Protein AF-A0A916SYB3-F1 (afdb_monomer_lite)

pLDDT: mean 79.95, std 9.81, range [45.16, 96.12]

Secondary structure (DSSP, 8-state):
-PPP---HHHHHHHHHHHHHHHHHHHHHHHH-GGGGTTT-HHHHHHHHHHHHHHHHHHHHHHHHHTTT-STTHHHHHHHHHHHHHHTTHHHHHHHHHHHHHHHHHT-

Radius of gyration: 17.52 Å; chains: 1; bounding box: 41×27×52 Å

Foldseek 3Di:
DDFADQDPVLVVLVVVLVVLVVVLVCLCPVVVVVVCVVPCPLSVLVSQLSVLVSLLSVLVSVCNGCVCPDPPSVPSNVVSVVSNVCSCVVNVVVVVVVVVVVVVVVD

Structure (mmCIF, N/CA/C/O backbone):
data_AF-A0A916SYB3-F1
#
_entry.id   AF-A0A916SYB3-F1
#
loop_
_atom_site.group_PDB
_atom_site.id
_atom_site.type_symbol
_atom_site.label_atom_id
_atom_site.label_alt_id
_atom_site.label_comp_id
_atom_site.label_asym_id
_atom_site.label_entity_id
_atom_site.label_seq_id
_atom_site.pdbx_PDB_ins_code
_atom_site.Cartn_x
_atom_site.Cartn_y
_atom_site.Cartn_z
_atom_site.occupancy
_atom_site.B_iso_or_equiv
_atom_site.auth_seq_id
_atom_site.auth_comp_id
_atom_site.auth_asym_id
_atom_site.auth_atom_id
_atom_site.pdbx_PDB_model_num
ATOM 1 N N . MET A 1 1 ? 16.894 2.616 -21.550 1.00 51.72 1 MET A N 1
ATOM 2 C CA . MET A 1 1 ? 15.790 1.783 -21.036 1.00 51.72 1 MET A CA 1
ATOM 3 C C . MET A 1 1 ? 15.431 0.791 -22.122 1.00 51.72 1 MET A C 1
ATOM 5 O O . MET A 1 1 ? 14.968 1.215 -23.171 1.00 51.72 1 MET A O 1
ATOM 9 N N . THR A 1 2 ? 15.723 -0.486 -21.915 1.00 54.25 2 THR A N 1
ATOM 10 C CA . THR A 1 2 ? 15.199 -1.586 -22.733 1.00 54.25 2 THR A CA 1
ATOM 11 C C . THR A 1 2 ? 13.843 -1.977 -22.157 1.00 54.25 2 THR A C 1
ATOM 13 O O . THR A 1 2 ? 13.736 -2.167 -20.948 1.00 54.25 2 THR A O 1
ATOM 16 N N . LEU A 1 3 ? 12.802 -2.010 -22.988 1.00 61.41 3 LEU A N 1
ATOM 17 C CA . LEU A 1 3 ? 11.485 -2.494 -22.570 1.00 61.41 3 LEU A CA 1
ATOM 18 C C . LEU A 1 3 ? 11.520 -4.024 -22.561 1.00 61.41 3 LEU A C 1
ATOM 20 O O . LEU A 1 3 ? 11.947 -4.624 -23.549 1.00 61.41 3 LEU A O 1
ATOM 24 N N . ALA A 1 4 ? 11.104 -4.634 -21.453 1.00 66.00 4 ALA A N 1
ATOM 25 C CA . ALA A 1 4 ? 10.986 -6.085 -21.357 1.00 66.00 4 ALA A CA 1
ATOM 26 C C . ALA A 1 4 ? 9.836 -6.592 -22.248 1.00 66.00 4 ALA A C 1
ATOM 28 O O . ALA A 1 4 ? 8.836 -5.882 -22.409 1.00 66.00 4 ALA A O 1
ATOM 29 N N . PRO A 1 5 ? 9.924 -7.809 -22.813 1.00 74.25 5 PRO A N 1
ATOM 30 C CA . PRO A 1 5 ? 8.759 -8.461 -23.395 1.00 74.25 5 PRO A C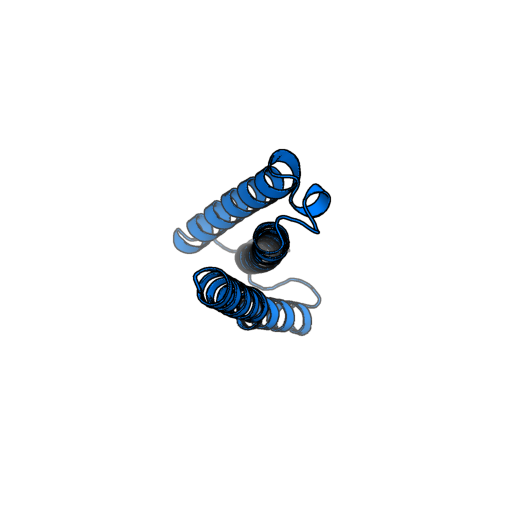A 1
ATOM 31 C C . PRO A 1 5 ? 7.744 -8.768 -22.281 1.00 74.25 5 PRO A C 1
ATOM 33 O O . PRO A 1 5 ? 8.001 -9.606 -21.426 1.00 74.25 5 PRO A O 1
ATOM 36 N N . ILE A 1 6 ? 6.609 -8.066 -22.292 1.00 78.31 6 ILE A N 1
ATOM 37 C CA . ILE A 1 6 ? 5.515 -8.228 -21.322 1.00 78.31 6 ILE A CA 1
ATOM 38 C C . ILE A 1 6 ? 4.751 -9.516 -21.640 1.00 78.31 6 ILE A C 1
ATOM 40 O O . ILE A 1 6 ? 4.253 -9.671 -22.759 1.00 78.31 6 ILE A O 1
ATOM 44 N N . ASP A 1 7 ? 4.620 -10.412 -20.662 1.00 86.50 7 ASP A N 1
ATOM 45 C CA . ASP A 1 7 ? 3.756 -11.589 -20.767 1.00 86.50 7 ASP A CA 1
ATOM 46 C C . ASP A 1 7 ? 2.336 -11.339 -20.206 1.00 86.50 7 ASP A C 1
ATOM 48 O O . ASP A 1 7 ? 1.984 -10.241 -19.765 1.00 86.50 7 ASP A O 1
ATOM 52 N N . LEU A 1 8 ? 1.467 -12.356 -20.256 1.00 83.00 8 LEU A N 1
ATOM 53 C CA . LEU A 1 8 ? 0.091 -12.240 -19.753 1.00 83.00 8 LEU A CA 1
ATOM 54 C C . LEU A 1 8 ? 0.019 -12.002 -18.235 1.00 83.00 8 LEU A C 1
ATOM 56 O O . LEU A 1 8 ? -0.903 -11.328 -17.771 1.00 83.00 8 LEU A O 1
ATOM 60 N N . GLY A 1 9 ? 0.960 -12.552 -17.465 1.00 83.00 9 GLY A N 1
ATOM 61 C CA . GLY A 1 9 ? 1.035 -12.364 -16.018 1.00 83.00 9 GLY A CA 1
ATOM 62 C C . GLY A 1 9 ? 1.434 -10.936 -15.661 1.00 83.00 9 GLY A C 1
ATOM 63 O O . GLY A 1 9 ? 0.790 -10.305 -14.820 1.00 83.00 9 GLY A O 1
ATOM 64 N N . ASP A 1 10 ? 2.420 -10.391 -16.367 1.00 84.25 10 ASP A N 1
ATOM 65 C CA . ASP A 1 10 ? 2.864 -9.006 -16.219 1.00 84.25 10 ASP A CA 1
ATOM 66 C C . ASP A 1 10 ? 1.747 -8.020 -16.582 1.00 84.25 10 ASP A C 1
ATOM 68 O O . ASP A 1 10 ? 1.488 -7.054 -15.855 1.00 84.25 10 ASP A O 1
ATOM 72 N N . ALA A 1 11 ? 1.031 -8.286 -17.680 1.00 83.75 11 ALA A N 1
ATOM 73 C CA . ALA A 1 11 ? -0.112 -7.483 -18.099 1.00 83.75 11 ALA A CA 1
ATOM 74 C C . ALA A 1 11 ? -1.230 -7.489 -17.043 1.00 83.75 11 ALA A C 1
ATOM 76 O O . ALA A 1 11 ? -1.757 -6.429 -16.698 1.00 83.75 11 ALA A O 1
ATOM 77 N N . ALA A 1 12 ? -1.557 -8.657 -16.481 1.00 87.50 12 ALA A N 1
ATOM 78 C CA . ALA A 1 12 ? -2.539 -8.766 -15.406 1.00 87.50 12 ALA A CA 1
ATOM 79 C C . ALA A 1 12 ? -2.108 -7.979 -14.157 1.00 87.50 12 ALA A C 1
ATOM 81 O O . ALA A 1 12 ? -2.918 -7.255 -13.575 1.00 87.50 12 ALA A O 1
ATOM 82 N N . ALA A 1 13 ? -0.829 -8.047 -13.777 1.00 84.31 13 ALA A N 1
ATOM 83 C CA . ALA A 1 13 ? -0.304 -7.281 -12.651 1.00 84.31 13 ALA A CA 1
ATOM 84 C C . ALA A 1 13 ? -0.410 -5.764 -12.880 1.00 84.31 13 ALA A C 1
ATOM 86 O O . ALA A 1 13 ? -0.806 -5.036 -11.972 1.00 84.31 13 ALA A O 1
ATOM 87 N N . ILE A 1 14 ? -0.120 -5.279 -14.093 1.00 88.75 14 ILE A N 1
ATOM 88 C CA . ILE A 1 14 ? -0.278 -3.860 -14.455 1.00 88.75 14 ILE A CA 1
ATOM 89 C C . ILE A 1 14 ? -1.746 -3.422 -14.361 1.00 88.75 14 ILE A C 1
ATOM 91 O O . ILE A 1 14 ? -2.022 -2.340 -13.839 1.00 88.75 14 ILE A O 1
ATOM 95 N N . VAL A 1 15 ? -2.692 -4.248 -14.816 1.00 92.38 15 VAL A N 1
ATOM 96 C CA . VAL A 1 15 ? -4.130 -3.950 -14.692 1.00 92.38 15 VAL A CA 1
ATOM 97 C C . VAL A 1 15 ? -4.532 -3.815 -13.222 1.00 92.38 15 VAL A C 1
ATOM 99 O O . VAL A 1 15 ? -5.132 -2.806 -12.852 1.00 92.38 15 VAL A O 1
ATOM 102 N N . VAL A 1 16 ? -4.122 -4.756 -12.365 1.00 91.75 16 VAL A N 1
ATOM 103 C CA . VAL A 1 16 ? -4.380 -4.693 -10.914 1.00 91.75 16 VAL A CA 1
ATOM 104 C C . VAL A 1 16 ? -3.767 -3.435 -10.292 1.00 91.75 16 VAL A C 1
ATOM 106 O O . VAL A 1 16 ? -4.390 -2.791 -9.447 1.00 91.75 16 VAL A O 1
ATOM 109 N N . THR A 1 17 ? -2.571 -3.029 -10.728 1.00 93.00 17 THR A N 1
ATOM 110 C CA . THR A 1 17 ? -1.952 -1.768 -10.299 1.00 93.00 17 THR A CA 1
ATOM 111 C C . THR A 1 17 ? -2.832 -0.567 -10.642 1.00 93.00 17 THR A C 1
ATOM 113 O O . THR A 1 17 ? -3.060 0.288 -9.784 1.00 93.00 17 THR A O 1
ATOM 116 N N . VAL A 1 18 ? -3.362 -0.497 -11.867 1.00 94.75 18 VAL A N 1
ATOM 117 C CA . VAL A 1 18 ? -4.251 0.595 -12.300 1.00 94.75 18 VAL A CA 1
ATOM 118 C C . VAL A 1 18 ? -5.541 0.614 -11.481 1.00 94.75 18 VAL A C 1
ATOM 120 O O . VAL A 1 18 ? -5.931 1.672 -10.981 1.00 94.75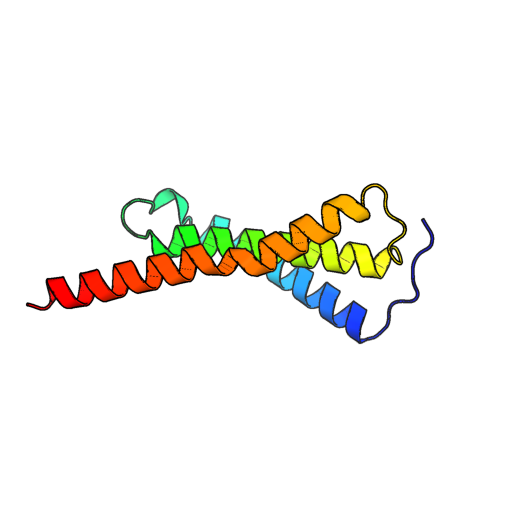 18 VAL A O 1
ATOM 123 N N . GLU A 1 19 ? -6.175 -0.539 -11.279 1.00 94.19 19 GLU A N 1
ATOM 124 C CA . GLU A 1 19 ? -7.378 -0.656 -10.450 1.00 94.19 19 GLU A CA 1
ATOM 125 C C . GLU A 1 19 ? -7.123 -0.197 -9.012 1.00 94.19 19 GLU A C 1
ATOM 127 O O . GLU A 1 19 ? -7.916 0.566 -8.455 1.00 94.19 19 GLU A O 1
ATOM 132 N N . MET A 1 20 ? -5.986 -0.578 -8.424 1.00 94.19 20 MET A N 1
ATOM 133 C CA . MET A 1 20 ? -5.616 -0.164 -7.071 1.00 94.19 20 MET A CA 1
ATOM 134 C C . MET A 1 20 ? -5.323 1.333 -6.960 1.00 94.19 20 MET A C 1
ATOM 136 O O . MET A 1 20 ? -5.703 1.946 -5.958 1.00 94.19 20 MET A O 1
ATOM 140 N N . ILE A 1 21 ? -4.722 1.956 -7.979 1.00 94.88 21 ILE A N 1
ATOM 141 C CA . ILE A 1 21 ? -4.552 3.418 -8.034 1.00 94.88 21 ILE A CA 1
ATOM 142 C C . ILE A 1 21 ? -5.918 4.110 -8.058 1.00 94.88 21 ILE A C 1
ATOM 144 O O . ILE A 1 21 ? -6.143 5.061 -7.299 1.00 94.88 21 ILE A O 1
ATOM 148 N N . ILE A 1 22 ? -6.839 3.631 -8.901 1.00 96.12 22 ILE A N 1
ATOM 149 C CA . ILE A 1 22 ? -8.194 4.183 -9.015 1.00 96.12 22 ILE A CA 1
ATOM 150 C C . ILE A 1 22 ? -8.922 4.031 -7.682 1.00 96.12 22 ILE A C 1
ATOM 152 O O . ILE A 1 22 ? -9.435 5.015 -7.147 1.00 96.12 22 ILE A O 1
ATOM 156 N N . PHE A 1 23 ? -8.922 2.827 -7.112 1.00 93.44 23 PHE A N 1
ATOM 157 C CA . PHE A 1 23 ? -9.564 2.540 -5.837 1.00 93.44 23 PHE A CA 1
ATOM 158 C C . PHE A 1 23 ? -9.017 3.426 -4.719 1.00 93.44 23 PHE A C 1
ATOM 160 O O . PHE A 1 23 ? -9.790 4.068 -4.013 1.00 93.44 23 PHE A O 1
ATOM 167 N N . THR A 1 24 ? -7.694 3.520 -4.586 1.00 93.12 24 THR A N 1
ATOM 168 C CA . THR A 1 24 ? -7.047 4.314 -3.535 1.00 93.12 24 THR A CA 1
ATOM 169 C C . THR A 1 24 ? -7.369 5.798 -3.684 1.00 93.12 24 THR A C 1
ATOM 171 O O . THR A 1 24 ? -7.722 6.451 -2.701 1.00 93.12 24 THR A O 1
ATOM 174 N N . THR A 1 25 ? -7.326 6.325 -4.911 1.00 92.88 25 THR A N 1
ATOM 175 C CA . THR A 1 25 ? -7.677 7.723 -5.207 1.00 92.88 25 THR A CA 1
ATOM 176 C C . THR A 1 25 ? -9.141 8.014 -4.891 1.00 92.88 25 THR A C 1
ATOM 178 O O . THR A 1 25 ? -9.450 8.979 -4.187 1.00 92.88 25 THR A O 1
ATOM 181 N N . LEU A 1 26 ? -10.055 7.161 -5.364 1.00 92.19 26 LEU A N 1
ATOM 182 C CA . LEU A 1 26 ? -11.486 7.295 -5.103 1.00 92.19 26 LEU A CA 1
ATOM 183 C C . LEU A 1 26 ? -11.788 7.181 -3.610 1.00 92.19 26 LEU A C 1
ATOM 185 O O . LEU A 1 26 ? -12.555 7.987 -3.084 1.00 92.19 26 LEU A O 1
ATOM 189 N N . TYR A 1 27 ? -11.173 6.228 -2.913 1.00 88.50 27 TYR A N 1
ATOM 190 C CA . TYR A 1 27 ? -11.363 6.042 -1.481 1.00 88.50 27 TYR A CA 1
ATOM 191 C C . TYR A 1 27 ? -10.860 7.250 -0.691 1.00 88.50 27 TYR A C 1
ATOM 193 O O . TYR A 1 27 ? -11.580 7.769 0.162 1.00 88.50 27 TYR A O 1
ATOM 201 N N . ALA A 1 28 ? -9.669 7.756 -1.016 1.00 88.50 28 ALA A N 1
ATOM 202 C CA . ALA A 1 28 ? -9.150 8.980 -0.430 1.00 88.50 28 ALA A CA 1
ATOM 203 C C . ALA A 1 28 ? -10.148 10.133 -0.638 1.00 88.50 28 ALA A C 1
ATOM 205 O O . ALA A 1 28 ? -10.701 10.669 0.322 1.00 88.50 28 ALA A O 1
ATOM 206 N N . TRP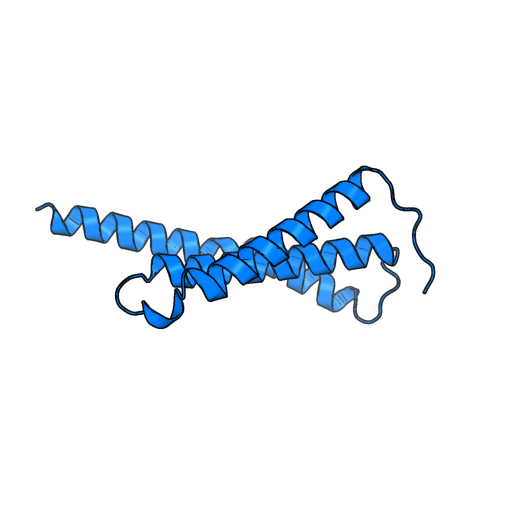 A 1 29 ? -10.449 10.494 -1.885 1.00 88.88 29 TRP A N 1
ATOM 207 C CA . TRP A 1 29 ? -11.219 11.702 -2.188 1.00 88.88 29 TRP A CA 1
ATOM 208 C C . TRP A 1 29 ? -12.704 11.630 -1.843 1.00 88.88 29 TRP A C 1
ATOM 210 O O . TRP A 1 29 ? -13.275 12.632 -1.397 1.00 88.88 29 TRP A O 1
ATOM 220 N N . ARG A 1 30 ? -13.344 10.475 -2.041 1.00 87.06 30 ARG A N 1
ATOM 221 C CA . ARG A 1 30 ? -14.789 10.314 -1.846 1.00 87.06 30 ARG A CA 1
ATOM 222 C C . ARG A 1 30 ? -15.123 9.983 -0.400 1.00 87.06 30 ARG A C 1
ATOM 224 O O . ARG A 1 30 ? -16.019 10.610 0.161 1.00 87.06 30 ARG A O 1
ATOM 231 N N . SER A 1 31 ? -14.389 9.054 0.211 1.00 78.81 31 SER A N 1
ATOM 232 C CA . SER A 1 31 ? -14.656 8.616 1.586 1.00 78.81 31 SER A CA 1
ATOM 233 C C . SER A 1 31 ? -14.107 9.595 2.625 1.00 78.81 31 SER A C 1
ATOM 235 O O . SER A 1 31 ? -14.525 9.545 3.780 1.00 78.81 31 SER A O 1
ATOM 237 N N . LYS A 1 32 ? -13.185 10.493 2.226 1.00 80.25 32 LYS A N 1
ATOM 238 C CA . LYS A 1 32 ? -12.560 11.530 3.071 1.00 80.25 32 LYS A CA 1
ATOM 239 C C . LYS A 1 32 ? -12.220 11.010 4.475 1.00 80.25 32 LYS A C 1
ATOM 241 O O . LYS A 1 32 ? -12.584 11.653 5.466 1.00 80.25 32 LYS A O 1
ATOM 246 N N . PRO A 1 33 ? -11.536 9.858 4.595 1.00 75.31 33 PRO A N 1
ATOM 247 C CA . PRO A 1 33 ? -11.319 9.216 5.888 1.00 75.31 33 PRO A CA 1
ATOM 248 C C . PRO A 1 33 ? -10.552 10.137 6.850 1.00 75.31 33 PRO A C 1
ATOM 250 O O . PRO A 1 33 ? -10.836 10.142 8.044 1.00 75.31 33 PRO A O 1
ATOM 253 N N . TRP A 1 34 ? -9.691 11.020 6.325 1.00 72.31 34 TRP A N 1
ATOM 254 C CA . TRP A 1 34 ? -8.985 12.037 7.111 1.00 72.31 34 TRP A CA 1
ATOM 255 C C . TRP A 1 34 ? -9.908 13.054 7.795 1.00 72.31 34 TRP A C 1
ATOM 257 O O . TRP A 1 34 ? -9.588 13.521 8.883 1.00 72.31 34 TRP A O 1
ATOM 267 N N . LYS A 1 35 ? -11.066 13.396 7.208 1.00 75.25 35 LYS A N 1
ATOM 268 C CA . LYS A 1 35 ? -12.031 14.315 7.843 1.00 75.25 35 LYS A CA 1
ATOM 269 C C . LYS A 1 35 ? -12.766 13.659 9.006 1.00 75.25 35 LYS A C 1
ATOM 271 O O . LYS A 1 35 ? -13.231 14.350 9.903 1.00 75.25 35 LYS A O 1
ATOM 276 N N . SER A 1 36 ? -12.851 12.333 8.993 1.00 70.06 36 SER A N 1
ATOM 277 C CA . SER A 1 36 ? -13.522 11.546 10.027 1.00 70.06 36 SER A CA 1
ATOM 278 C C . SER A 1 36 ? -12.550 11.033 11.095 1.00 70.06 36 SER A C 1
ATOM 280 O O . SER A 1 36 ? -12.930 10.178 11.887 1.00 70.06 36 SER A O 1
ATOM 282 N N . TRP A 1 37 ? -11.310 11.537 11.141 1.00 60.34 37 TRP A N 1
ATOM 283 C CA . TRP A 1 37 ? -10.231 11.092 12.037 1.00 60.34 37 TRP A CA 1
ATOM 284 C C . TRP A 1 37 ? -10.349 11.653 13.469 1.00 60.34 37 TRP A C 1
ATOM 286 O O . TRP A 1 37 ? -9.378 12.099 14.075 1.00 60.34 37 TRP A O 1
ATOM 296 N N . PRO A 1 38 ? -11.541 11.628 14.073 1.00 63.69 38 PRO A N 1
ATOM 297 C CA . PRO A 1 38 ? -11.574 10.893 15.349 1.00 63.69 38 PRO A CA 1
ATOM 298 C C . PRO A 1 38 ? -12.575 9.735 15.394 1.00 63.69 38 PRO A C 1
ATOM 300 O O . PRO A 1 38 ? -12.383 8.800 16.169 1.00 63.69 38 PRO A O 1
ATOM 303 N N . HIS A 1 39 ? -13.617 9.790 14.568 1.00 69.88 39 HIS A N 1
ATOM 304 C CA . HIS A 1 39 ? -14.787 8.913 14.616 1.00 69.88 39 HIS A CA 1
ATOM 305 C C . HIS A 1 39 ? -14.607 7.615 13.815 1.00 69.88 39 HIS A C 1
ATOM 307 O O . HIS A 1 39 ? -15.175 6.594 14.179 1.00 69.88 39 HIS A O 1
ATOM 313 N N . ASN A 1 40 ? -13.790 7.624 12.755 1.00 75.88 40 ASN A N 1
ATOM 314 C CA . ASN A 1 40 ? -13.546 6.469 11.888 1.00 75.88 40 ASN A CA 1
ATOM 315 C C . ASN A 1 40 ? -12.044 6.167 11.758 1.00 75.88 40 ASN A C 1
ATOM 317 O O . ASN A 1 40 ? -11.423 6.382 10.715 1.00 75.88 40 ASN A O 1
ATOM 321 N N . ARG A 1 41 ? -11.448 5.664 12.846 1.00 75.00 41 ARG A N 1
ATOM 322 C CA . ARG A 1 41 ? -10.021 5.287 12.889 1.00 75.00 41 ARG A CA 1
ATOM 323 C C . ARG A 1 41 ? -9.685 4.148 11.924 1.00 75.00 41 ARG A C 1
ATOM 325 O O . ARG A 1 41 ? -8.597 4.133 11.356 1.00 75.00 41 ARG A O 1
ATOM 332 N N . VAL A 1 42 ? -10.633 3.235 11.709 1.00 80.62 42 VAL A N 1
ATOM 333 C CA . VAL A 1 42 ? -10.488 2.113 10.773 1.00 80.62 42 VAL A CA 1
ATOM 334 C C . VAL A 1 42 ? -10.318 2.627 9.345 1.00 80.62 42 VAL A C 1
ATOM 336 O O . VAL A 1 42 ? -9.391 2.207 8.661 1.00 80.62 42 VAL A O 1
ATOM 339 N N . GLY A 1 43 ? -11.142 3.587 8.910 1.00 82.00 43 GLY A N 1
ATOM 340 C CA . GLY A 1 43 ? -11.076 4.121 7.547 1.00 82.00 43 GLY A CA 1
ATOM 341 C C . GLY A 1 43 ? -9.758 4.828 7.219 1.00 82.00 43 GLY A C 1
ATOM 342 O O . GLY A 1 43 ? -9.257 4.737 6.101 1.00 82.00 43 GLY A O 1
ATOM 343 N N . VAL A 1 44 ? -9.151 5.496 8.199 1.00 82.50 44 VAL A N 1
ATOM 344 C CA . VAL A 1 44 ? -7.843 6.143 8.027 1.00 82.50 44 VAL A CA 1
ATOM 345 C C . VAL A 1 44 ? -6.729 5.118 7.840 1.00 82.50 44 VAL A C 1
ATOM 347 O O . VAL A 1 44 ? -5.898 5.265 6.946 1.00 82.50 44 VAL A O 1
ATOM 350 N N . VAL A 1 45 ? -6.697 4.074 8.667 1.00 83.25 45 VAL 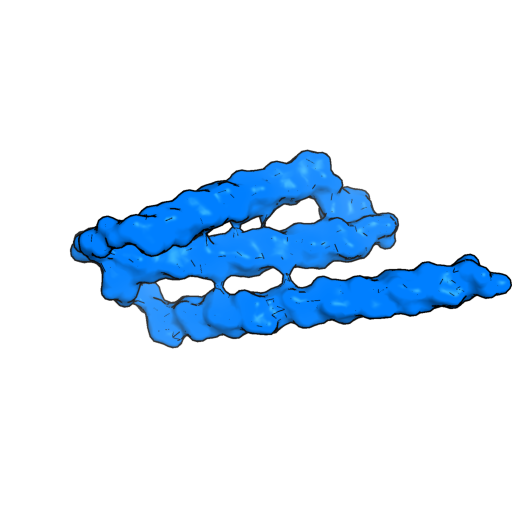A N 1
ATOM 351 C CA . VAL A 1 45 ? -5.646 3.053 8.560 1.00 83.25 45 VAL A CA 1
ATOM 352 C C . VAL A 1 45 ? -5.851 2.154 7.355 1.00 83.25 45 VAL A C 1
ATOM 354 O O . VAL A 1 45 ? -4.874 1.779 6.712 1.00 83.25 45 VAL A O 1
ATOM 357 N N . PHE A 1 46 ? -7.101 1.906 6.972 1.00 85.19 46 PHE A N 1
ATOM 358 C CA . PHE A 1 46 ? -7.410 1.273 5.700 1.00 85.19 46 PHE A CA 1
ATOM 359 C C . PHE A 1 46 ? -6.905 2.108 4.512 1.00 85.19 46 PHE A C 1
ATOM 361 O O . PHE A 1 46 ? -6.263 1.550 3.629 1.00 85.19 46 PHE A O 1
ATOM 368 N N . LEU A 1 47 ? -7.072 3.442 4.520 1.00 87.44 47 LEU A N 1
ATOM 369 C CA . LEU A 1 47 ? -6.457 4.301 3.496 1.00 87.44 47 LEU A CA 1
ATOM 370 C C . LEU A 1 47 ? -4.930 4.140 3.467 1.00 87.44 47 LEU A C 1
ATOM 372 O O . LEU A 1 47 ? -4.356 4.030 2.387 1.00 87.44 47 LEU A O 1
ATOM 376 N N . GLY A 1 48 ? -4.284 4.105 4.636 1.00 85.31 48 GLY A N 1
ATOM 377 C CA . GLY A 1 48 ? -2.845 3.852 4.743 1.00 85.31 48 GLY A CA 1
ATOM 378 C C . GLY A 1 48 ? -2.438 2.544 4.062 1.00 85.31 48 GLY A C 1
ATOM 379 O O . GLY A 1 48 ? -1.522 2.544 3.245 1.00 85.31 48 GLY A O 1
ATOM 380 N N . LEU A 1 49 ? -3.175 1.459 4.314 1.00 85.62 49 LEU A N 1
ATOM 381 C CA . LEU A 1 49 ? -2.947 0.169 3.663 1.00 85.62 49 LEU A CA 1
ATOM 382 C C . LEU A 1 49 ? -3.118 0.252 2.139 1.00 85.62 49 LEU A C 1
ATOM 384 O O . LEU A 1 49 ? -2.264 -0.241 1.406 1.00 85.62 49 LEU A O 1
ATOM 388 N N . CYS A 1 50 ? -4.186 0.891 1.655 1.00 89.12 50 CYS A N 1
ATOM 389 C CA . CYS A 1 50 ? -4.429 1.063 0.221 1.00 89.12 50 CYS A CA 1
ATOM 390 C C . CYS A 1 50 ? -3.288 1.823 -0.464 1.00 89.12 50 CYS A C 1
ATOM 392 O O . CYS A 1 50 ? -2.833 1.420 -1.534 1.00 89.12 50 CYS A O 1
ATOM 394 N N . VAL A 1 51 ? -2.781 2.880 0.176 1.00 88.62 51 VAL A N 1
ATOM 395 C CA . VAL A 1 51 ? -1.624 3.642 -0.312 1.00 88.62 51 VAL A CA 1
ATOM 396 C C . VAL A 1 51 ? -0.373 2.766 -0.341 1.00 88.62 51 VAL A C 1
ATOM 398 O O . VAL A 1 51 ? 0.287 2.699 -1.375 1.00 88.62 51 VAL A O 1
ATOM 401 N N . THR A 1 52 ? -0.066 2.052 0.745 1.00 87.00 52 THR A N 1
ATOM 402 C CA . THR A 1 52 ? 1.091 1.146 0.805 1.00 87.00 52 THR A CA 1
ATOM 403 C C . THR A 1 52 ? 1.030 0.078 -0.285 1.00 87.00 52 THR A C 1
ATOM 405 O O . THR A 1 52 ? 2.016 -0.138 -0.991 1.00 87.00 52 THR A O 1
ATOM 408 N N . PHE A 1 53 ? -0.131 -0.552 -0.470 1.00 87.31 53 PHE A N 1
ATOM 409 C CA . PHE A 1 53 ? -0.320 -1.591 -1.477 1.00 87.31 53 PHE A CA 1
ATOM 410 C C . PHE A 1 53 ? -0.223 -1.035 -2.902 1.00 87.31 53 PHE A C 1
ATOM 412 O O . PHE A 1 53 ? 0.414 -1.638 -3.760 1.00 87.31 53 PHE A O 1
ATOM 419 N N . THR A 1 54 ? -0.764 0.163 -3.138 1.00 90.56 54 THR A N 1
ATOM 420 C CA . THR A 1 54 ? -0.629 0.869 -4.420 1.00 90.56 54 THR A CA 1
ATOM 421 C C . THR A 1 54 ? 0.834 1.158 -4.747 1.00 90.56 54 THR A C 1
ATOM 423 O O . THR A 1 54 ? 1.278 0.885 -5.857 1.00 90.56 54 THR A O 1
ATOM 426 N N . VAL A 1 55 ? 1.615 1.659 -3.783 1.00 87.75 55 VAL A N 1
ATOM 427 C CA . VAL A 1 55 ? 3.051 1.925 -3.978 1.00 87.75 55 VAL A CA 1
ATOM 428 C C . VAL A 1 55 ? 3.815 0.639 -4.297 1.00 87.75 55 VAL A C 1
ATOM 430 O O . VAL A 1 55 ? 4.640 0.629 -5.210 1.00 87.75 55 VAL A O 1
ATOM 433 N N . PHE A 1 56 ? 3.526 -0.447 -3.578 1.00 86.81 56 PHE A N 1
ATOM 434 C CA . PHE A 1 56 ? 4.124 -1.757 -3.834 1.00 86.81 56 PHE A CA 1
ATOM 435 C C . PHE A 1 56 ? 3.825 -2.258 -5.255 1.00 86.81 56 PHE A C 1
ATOM 437 O O . PHE A 1 56 ? 4.747 -2.642 -5.974 1.00 86.81 56 PHE A O 1
ATOM 444 N N . LEU A 1 57 ? 2.563 -2.198 -5.684 1.00 88.19 57 LEU A N 1
ATOM 445 C CA . LEU A 1 57 ? 2.142 -2.630 -7.018 1.00 88.19 57 LEU A CA 1
ATOM 446 C C . LEU A 1 57 ? 2.745 -1.771 -8.133 1.00 88.19 57 LEU A C 1
ATOM 448 O O . LEU A 1 57 ? 3.214 -2.307 -9.132 1.00 88.19 57 LEU A O 1
ATOM 452 N N . VAL A 1 58 ? 2.835 -0.453 -7.941 1.00 88.50 58 VAL A N 1
ATOM 453 C CA . VAL A 1 58 ? 3.524 0.440 -8.887 1.00 88.50 58 VAL A CA 1
ATOM 454 C C . VAL A 1 58 ? 4.998 0.057 -9.028 1.00 88.50 58 VAL A C 1
ATOM 456 O O . VAL A 1 58 ? 5.498 -0.047 -10.146 1.00 88.50 58 VAL A O 1
ATOM 459 N N . GLN A 1 59 ? 5.695 -0.206 -7.918 1.00 85.25 59 GLN A N 1
ATOM 460 C CA . GLN A 1 59 ? 7.088 -0.670 -7.951 1.00 85.25 59 GLN A CA 1
ATOM 461 C C . GLN A 1 59 ? 7.242 -2.016 -8.671 1.00 85.25 59 GLN A C 1
ATOM 463 O O . GLN A 1 59 ? 8.205 -2.224 -9.417 1.00 85.25 59 GLN A O 1
ATOM 468 N N . LEU A 1 60 ? 6.282 -2.918 -8.473 1.00 83.50 60 LEU A N 1
ATOM 469 C CA . LEU A 1 60 ? 6.244 -4.215 -9.135 1.00 83.50 60 LEU A CA 1
ATOM 470 C C . LEU A 1 60 ? 6.033 -4.062 -10.653 1.00 83.50 60 LEU A C 1
ATOM 472 O O . LEU A 1 60 ? 6.804 -4.612 -11.433 1.00 83.50 60 LEU A O 1
ATOM 476 N N . SER A 1 61 ? 5.083 -3.229 -11.083 1.00 85.56 61 SER A N 1
ATOM 477 C CA . SER A 1 61 ? 4.852 -2.934 -12.502 1.00 85.56 61 SER A CA 1
ATOM 478 C C . SER A 1 61 ? 6.057 -2.269 -13.173 1.00 85.56 61 SER A C 1
ATOM 480 O O . SER A 1 61 ? 6.418 -2.642 -14.286 1.00 85.56 61 SER A O 1
ATOM 482 N N . ILE A 1 62 ? 6.730 -1.328 -12.498 1.00 82.31 62 ILE A N 1
ATOM 483 C CA . ILE A 1 62 ? 7.971 -0.718 -13.010 1.00 82.31 62 ILE A CA 1
ATOM 484 C C . ILE A 1 62 ? 9.053 -1.787 -13.187 1.00 82.31 62 ILE A C 1
ATOM 486 O O . ILE A 1 62 ? 9.764 -1.779 -14.192 1.00 82.31 62 ILE A O 1
ATOM 490 N N . THR A 1 63 ? 9.165 -2.720 -12.237 1.00 80.50 63 THR A N 1
ATOM 491 C CA . THR A 1 63 ? 10.109 -3.840 -12.326 1.00 80.50 63 THR A CA 1
ATOM 492 C C . THR A 1 63 ? 9.864 -4.691 -13.570 1.00 80.50 63 THR A C 1
ATOM 494 O O . THR A 1 63 ? 10.840 -5.000 -14.253 1.00 80.50 63 THR A O 1
ATOM 497 N N . TYR A 1 64 ? 8.607 -5.022 -13.879 1.00 80.62 64 TYR A N 1
ATOM 498 C CA . TYR A 1 64 ? 8.259 -5.809 -15.067 1.00 80.62 64 TYR A CA 1
ATOM 499 C C . TYR A 1 64 ? 8.568 -5.059 -16.363 1.00 80.62 64 TYR A C 1
ATOM 501 O O . TYR A 1 64 ? 9.231 -5.592 -17.242 1.00 80.62 64 TYR A O 1
ATOM 509 N N . ILE A 1 65 ? 8.188 -3.783 -16.460 1.00 79.88 65 ILE A N 1
ATOM 510 C CA . ILE A 1 65 ? 8.375 -2.992 -17.689 1.00 79.88 65 ILE A CA 1
ATOM 511 C C . ILE A 1 65 ? 9.860 -2.765 -18.007 1.00 79.88 65 ILE A C 1
ATOM 513 O O . ILE A 1 65 ? 10.258 -2.727 -19.172 1.00 79.88 65 ILE A O 1
ATOM 517 N N . THR A 1 66 ? 10.682 -2.578 -16.975 1.00 76.31 66 THR A N 1
ATOM 518 C CA . THR A 1 66 ? 12.094 -2.200 -17.133 1.00 76.31 66 THR A CA 1
ATOM 519 C C . THR A 1 66 ? 13.057 -3.379 -17.107 1.00 76.31 66 THR A C 1
ATOM 521 O O . THR A 1 66 ? 14.261 -3.147 -17.133 1.00 76.31 66 THR A O 1
ATOM 524 N N . ASP A 1 67 ? 12.561 -4.615 -17.009 1.00 69.31 67 ASP A N 1
ATOM 525 C CA . ASP A 1 67 ? 13.372 -5.810 -16.744 1.00 69.31 67 ASP A CA 1
ATOM 526 C C . ASP A 1 67 ? 14.383 -5.575 -15.612 1.00 69.31 67 ASP A C 1
ATOM 528 O O . ASP A 1 67 ? 15.577 -5.846 -15.718 1.00 69.31 67 ASP A O 1
ATOM 532 N N . SER A 1 68 ? 13.930 -4.946 -14.521 1.00 65.88 68 SER A N 1
ATOM 533 C CA . SER A 1 68 ? 14.802 -4.565 -13.403 1.00 65.88 68 SER A CA 1
ATOM 534 C C . SER A 1 68 ? 15.932 -3.554 -13.718 1.00 65.88 68 SER A C 1
ATOM 536 O O . SER A 1 68 ? 16.726 -3.251 -12.828 1.00 65.88 68 SER A O 1
ATOM 538 N N . ALA A 1 69 ? 16.015 -2.973 -14.914 1.00 64.50 69 ALA A N 1
ATOM 539 C CA . ALA A 1 69 ? 17.094 -2.071 -15.332 1.00 64.50 69 ALA A CA 1
ATOM 540 C C . ALA A 1 69 ? 16.874 -0.598 -14.917 1.00 64.50 69 ALA A C 1
ATOM 542 O O . ALA A 1 69 ? 17.132 0.325 -15.697 1.00 64.50 69 ALA A O 1
ATOM 543 N N . TYR A 1 70 ? 16.385 -0.354 -13.696 1.00 65.62 70 TYR A N 1
ATOM 544 C CA . TYR A 1 70 ? 16.170 0.994 -13.158 1.00 65.62 70 TYR A CA 1
ATOM 545 C C . TYR A 1 70 ? 17.155 1.329 -12.020 1.00 65.62 70 TYR A C 1
ATOM 547 O O . TYR A 1 70 ? 17.512 0.455 -11.222 1.00 65.62 70 TYR A O 1
ATOM 555 N N . PRO A 1 71 ? 17.624 2.592 -11.926 1.00 66.50 71 PRO A N 1
ATOM 556 C CA . PRO A 1 71 ? 18.578 3.001 -10.898 1.00 66.50 71 PRO A CA 1
ATOM 557 C C . PRO A 1 71 ? 17.981 2.837 -9.493 1.00 66.50 71 PRO A C 1
ATOM 559 O O . PRO A 1 71 ? 16.784 3.037 -9.295 1.00 66.50 71 PRO A O 1
ATOM 562 N N . TRP A 1 72 ? 18.824 2.487 -8.514 1.00 71.19 72 TRP A N 1
ATOM 563 C CA . TRP A 1 72 ? 18.452 2.271 -7.103 1.00 71.19 72 TRP A CA 1
ATOM 564 C C . TRP A 1 72 ? 17.564 1.050 -6.807 1.00 71.19 72 TRP A C 1
ATOM 566 O O . TRP A 1 72 ? 17.089 0.903 -5.679 1.00 71.19 72 TRP A O 1
ATOM 576 N N . ARG A 1 73 ? 17.379 0.132 -7.766 1.00 70.62 73 ARG A N 1
ATOM 577 C CA . ARG A 1 73 ? 16.628 -1.125 -7.583 1.00 70.62 73 ARG A CA 1
ATOM 578 C C . ARG A 1 73 ? 16.979 -1.881 -6.301 1.00 70.62 73 ARG A C 1
ATOM 580 O O . ARG A 1 73 ? 16.071 -2.310 -5.593 1.00 70.62 73 ARG A O 1
ATOM 587 N N . GLU A 1 74 ? 18.271 -2.028 -6.013 1.00 74.19 74 GLU A N 1
ATOM 588 C CA . GLU A 1 74 ? 18.791 -2.756 -4.843 1.00 74.19 74 GLU A CA 1
ATOM 589 C C . GLU A 1 74 ? 18.291 -2.178 -3.509 1.00 74.19 74 GLU A C 1
ATOM 591 O O . GLU A 1 74 ? 18.232 -2.887 -2.514 1.00 74.19 74 GLU A O 1
ATOM 596 N N . ILE A 1 75 ? 17.895 -0.902 -3.482 1.00 74.81 75 ILE A N 1
ATOM 597 C CA . ILE A 1 75 ? 17.394 -0.217 -2.284 1.00 74.81 75 ILE A CA 1
ATOM 598 C C . ILE A 1 75 ? 15.867 -0.121 -2.309 1.00 74.81 75 ILE A C 1
ATOM 600 O O . ILE A 1 75 ? 15.203 -0.390 -1.309 1.00 74.81 75 ILE A O 1
ATOM 604 N N . ILE A 1 76 ? 15.287 0.220 -3.460 1.00 71.31 76 ILE A N 1
ATOM 605 C CA . ILE A 1 76 ? 13.846 0.464 -3.584 1.00 71.31 76 ILE A CA 1
ATOM 606 C C . ILE A 1 76 ? 13.043 -0.838 -3.456 1.00 71.31 76 ILE A C 1
ATOM 608 O O . ILE A 1 76 ? 12.010 -0.864 -2.784 1.00 71.31 76 ILE A O 1
ATOM 612 N N . ARG A 1 77 ? 13.510 -1.933 -4.069 1.00 75.00 77 ARG A N 1
ATOM 613 C CA . ARG A 1 77 ? 12.787 -3.212 -4.069 1.00 75.00 77 ARG A CA 1
ATOM 614 C C . ARG A 1 77 ? 12.655 -3.818 -2.666 1.00 75.00 77 ARG A C 1
ATOM 616 O O . ARG A 1 77 ? 11.527 -4.153 -2.304 1.00 75.00 77 ARG A O 1
ATOM 623 N N . PRO A 1 78 ? 13.722 -3.920 -1.846 1.00 79.31 78 PRO A N 1
ATOM 624 C CA . PRO A 1 78 ? 13.583 -4.404 -0.477 1.00 79.31 78 PRO A CA 1
ATOM 625 C C . PRO A 1 78 ? 12.636 -3.541 0.351 1.00 79.31 78 PRO A C 1
ATOM 627 O O . PRO A 1 78 ? 11.808 -4.086 1.070 1.00 79.31 78 PRO A O 1
ATOM 630 N N . ILE A 1 79 ? 12.707 -2.212 0.221 1.00 78.69 79 ILE A N 1
ATOM 631 C CA . ILE A 1 79 ? 11.822 -1.296 0.953 1.00 78.69 79 ILE A CA 1
ATOM 632 C C . ILE A 1 79 ? 10.359 -1.541 0.576 1.00 78.69 79 ILE A C 1
ATOM 634 O O . ILE A 1 79 ? 9.517 -1.649 1.464 1.00 78.69 79 ILE A O 1
ATOM 638 N N . ALA A 1 80 ? 10.051 -1.683 -0.716 1.00 74.00 80 ALA A N 1
ATOM 639 C CA . ALA A 1 80 ? 8.701 -2.002 -1.173 1.00 74.00 80 ALA A CA 1
ATOM 640 C C . ALA A 1 80 ? 8.224 -3.363 -0.635 1.00 74.00 80 ALA A C 1
ATOM 642 O O . ALA A 1 80 ? 7.098 -3.474 -0.155 1.00 74.00 80 ALA A O 1
ATOM 643 N N . TYR A 1 81 ? 9.082 -4.386 -0.662 1.00 77.81 81 TYR A N 1
ATOM 644 C CA . TYR A 1 81 ? 8.748 -5.726 -0.167 1.00 77.81 81 TYR A CA 1
ATOM 645 C C . TYR A 1 81 ? 8.515 -5.736 1.349 1.00 77.81 81 TYR A C 1
ATOM 647 O O . TYR A 1 81 ? 7.542 -6.324 1.818 1.00 77.81 81 TYR A O 1
ATOM 655 N N . TRP A 1 82 ? 9.338 -5.015 2.110 1.00 78.94 82 TRP A N 1
ATOM 656 C CA . TRP A 1 82 ? 9.146 -4.817 3.546 1.00 78.94 82 TRP A CA 1
ATOM 657 C C . TRP A 1 82 ? 7.886 -4.006 3.861 1.00 78.94 82 TRP A C 1
ATOM 659 O O . TRP A 1 82 ? 7.159 -4.347 4.791 1.00 78.94 82 TRP A O 1
ATOM 669 N N . LEU A 1 83 ? 7.578 -2.978 3.069 1.00 72.50 83 LEU A N 1
ATOM 670 C CA . LEU A 1 83 ? 6.333 -2.216 3.184 1.00 72.50 83 LEU A CA 1
ATOM 671 C C . LEU A 1 83 ? 5.105 -3.096 2.944 1.00 72.50 83 LEU A C 1
ATOM 673 O O . LEU A 1 83 ? 4.141 -3.001 3.699 1.00 72.50 83 LEU A O 1
ATOM 677 N N . GLY A 1 84 ? 5.146 -3.979 1.945 1.00 69.69 84 GLY A N 1
ATOM 678 C CA . GLY A 1 84 ? 4.097 -4.973 1.716 1.00 69.69 84 GLY A CA 1
ATOM 679 C C . GLY A 1 84 ? 3.961 -5.958 2.881 1.00 69.69 84 GLY A C 1
ATOM 680 O O . GLY A 1 84 ? 2.853 -6.207 3.350 1.00 69.69 84 GLY A O 1
ATOM 681 N N . ALA A 1 85 ? 5.084 -6.461 3.402 1.00 72.81 85 ALA A N 1
ATOM 682 C CA . ALA A 1 85 ? 5.107 -7.426 4.503 1.00 72.81 85 ALA A CA 1
ATOM 683 C C . ALA A 1 85 ? 4.587 -6.844 5.830 1.00 72.81 85 ALA A C 1
ATOM 685 O O . ALA A 1 85 ? 3.879 -7.519 6.575 1.00 72.81 85 ALA A O 1
ATOM 686 N N . VAL A 1 86 ? 4.921 -5.586 6.129 1.00 75.19 86 VAL A N 1
ATOM 687 C CA . VAL A 1 86 ? 4.588 -4.939 7.410 1.00 75.19 86 VAL A CA 1
ATOM 688 C C . VAL A 1 86 ? 3.306 -4.105 7.320 1.00 75.19 86 VAL A C 1
ATOM 690 O O . VAL A 1 86 ? 2.672 -3.838 8.339 1.00 75.19 86 VAL A O 1
ATOM 693 N N . GLY A 1 87 ? 2.862 -3.740 6.115 1.00 70.69 87 GLY A N 1
ATOM 694 C CA . GLY A 1 87 ? 1.717 -2.850 5.892 1.00 70.69 87 GLY A CA 1
ATOM 695 C C . GLY A 1 87 ? 0.398 -3.342 6.496 1.00 70.69 87 GLY A C 1
ATOM 696 O O . GLY A 1 87 ? -0.438 -2.527 6.883 1.00 70.69 87 GLY A O 1
ATOM 697 N N . LEU A 1 88 ? 0.226 -4.659 6.659 1.00 75.00 88 LEU A N 1
ATOM 698 C CA . LEU A 1 88 ? -0.967 -5.251 7.279 1.00 75.00 88 LEU A CA 1
ATOM 699 C C . LEU A 1 88 ? -0.970 -5.180 8.814 1.00 75.00 88 LEU A C 1
ATOM 701 O O . LEU A 1 88 ? -2.043 -5.170 9.421 1.00 75.00 88 LEU A O 1
ATOM 705 N N . ALA A 1 89 ? 0.199 -5.095 9.452 1.00 81.81 89 ALA A N 1
ATOM 706 C CA . ALA A 1 89 ? 0.331 -5.083 10.908 1.00 81.81 89 ALA A C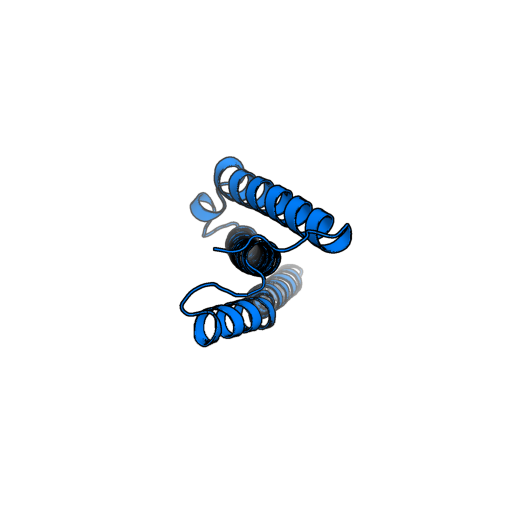A 1
ATOM 707 C C . ALA A 1 89 ? -0.503 -3.985 11.610 1.00 81.81 89 ALA A C 1
ATOM 709 O O . ALA A 1 89 ? -1.233 -4.319 12.550 1.00 81.81 89 ALA A O 1
ATOM 710 N N . PRO A 1 90 ? -0.489 -2.704 11.177 1.00 77.75 90 PRO A N 1
ATOM 711 C CA . PRO A 1 90 ? -1.313 -1.671 11.807 1.00 77.75 90 PRO A CA 1
ATOM 712 C C . PRO A 1 90 ? -2.819 -1.925 11.649 1.00 77.75 90 PRO A C 1
ATOM 714 O O . PRO A 1 90 ? -3.584 -1.620 12.566 1.00 77.75 90 PRO A O 1
ATOM 717 N N . MET A 1 91 ? -3.261 -2.519 10.533 1.00 79.94 91 MET A N 1
ATOM 718 C CA . MET A 1 91 ? -4.676 -2.844 10.333 1.00 79.94 91 MET A CA 1
ATOM 719 C C . MET A 1 91 ? -5.125 -3.979 11.258 1.00 79.94 91 MET A C 1
ATOM 721 O O . MET A 1 91 ? -6.190 -3.879 11.866 1.00 79.94 91 MET A O 1
ATOM 725 N N . ILE A 1 92 ? -4.294 -5.014 11.427 1.00 83.56 92 ILE A N 1
ATOM 726 C CA . ILE A 1 92 ? -4.547 -6.105 12.380 1.00 83.56 92 ILE A CA 1
ATOM 727 C C . ILE A 1 92 ? -4.654 -5.545 13.802 1.00 83.56 92 ILE A C 1
ATOM 729 O O . ILE A 1 92 ? -5.614 -5.843 14.511 1.00 83.56 92 ILE A O 1
ATOM 733 N N . ALA A 1 93 ? -3.713 -4.689 14.207 1.00 85.06 93 ALA A N 1
ATOM 734 C CA . ALA A 1 93 ? -3.727 -4.079 15.533 1.00 85.06 93 ALA A CA 1
ATOM 735 C C . ALA A 1 93 ? -5.011 -3.270 15.783 1.00 85.06 93 ALA A C 1
ATOM 737 O O . ALA A 1 93 ? -5.648 -3.428 16.824 1.00 85.06 93 ALA A O 1
ATOM 738 N N . ILE A 1 94 ? -5.433 -2.442 14.823 1.00 82.56 94 ILE A N 1
ATOM 739 C CA . ILE A 1 94 ? -6.654 -1.636 14.961 1.00 82.56 94 ILE A CA 1
ATOM 740 C C . ILE A 1 94 ? -7.909 -2.492 14.978 1.00 82.56 94 ILE A C 1
ATOM 742 O O . ILE A 1 94 ? -8.800 -2.228 15.782 1.00 82.56 94 ILE A O 1
ATOM 746 N N . LEU A 1 95 ? -7.971 -3.529 14.145 1.00 83.00 95 LEU A N 1
ATOM 747 C CA . LEU A 1 95 ? -9.085 -4.466 14.145 1.00 83.00 95 LEU A CA 1
ATOM 748 C C . LEU A 1 95 ? -9.229 -5.138 15.517 1.00 83.00 95 LEU A C 1
ATOM 750 O O . LEU A 1 95 ? -10.329 -5.178 16.062 1.00 83.00 95 LEU A O 1
ATOM 754 N N . LEU A 1 96 ? -8.124 -5.585 16.120 1.00 87.00 96 LEU A N 1
ATOM 755 C CA . LEU A 1 96 ? -8.133 -6.173 17.463 1.00 87.00 96 LEU A CA 1
ATOM 756 C C . LEU A 1 96 ? -8.547 -5.164 18.544 1.00 87.00 96 LEU A C 1
ATOM 758 O O . LEU A 1 96 ? -9.293 -5.513 19.461 1.00 87.00 96 LEU A O 1
ATOM 762 N N . ILE A 1 97 ? -8.084 -3.914 18.450 1.00 86.50 97 ILE A N 1
ATOM 763 C CA . ILE A 1 97 ? -8.463 -2.847 19.387 1.00 86.50 97 ILE A CA 1
ATOM 764 C C . ILE A 1 97 ? -9.965 -2.574 19.301 1.00 86.50 97 ILE A C 1
ATOM 766 O O . ILE A 1 97 ? -10.632 -2.546 20.335 1.00 86.50 97 ILE A O 1
ATOM 770 N N . GLU A 1 98 ? -10.503 -2.401 18.096 1.00 83.19 98 GLU A N 1
ATOM 771 C CA . GLU A 1 98 ? -11.910 -2.047 17.912 1.00 83.19 98 GLU A CA 1
ATOM 772 C C . GLU A 1 98 ? -12.834 -3.206 18.302 1.00 83.19 98 GLU A C 1
ATOM 774 O O . GLU A 1 98 ? -13.773 -3.006 19.070 1.00 83.19 98 GLU A O 1
ATOM 779 N N . GLN A 1 99 ? -12.482 -4.446 17.938 1.00 83.56 99 GLN A N 1
ATOM 780 C CA . GLN A 1 99 ? -13.202 -5.638 18.401 1.00 83.56 99 GLN A CA 1
ATOM 781 C C . GLN A 1 99 ? -13.229 -5.754 19.932 1.00 83.56 99 GLN A C 1
ATOM 783 O O . GLN A 1 99 ? -14.237 -6.161 20.514 1.00 83.56 99 GLN A O 1
ATOM 788 N N . ASN A 1 100 ? -12.137 -5.399 20.612 1.00 86.25 100 ASN A N 1
ATOM 789 C CA . ASN A 1 100 ? -12.088 -5.411 22.073 1.00 86.25 100 ASN A CA 1
ATOM 790 C C . ASN A 1 100 ? -12.908 -4.276 22.705 1.00 86.25 100 ASN A C 1
ATOM 792 O O . ASN A 1 100 ? -13.456 -4.465 23.793 1.00 86.25 100 ASN A O 1
ATOM 796 N N . ARG A 1 101 ? -13.009 -3.113 22.053 1.00 84.31 101 ARG A N 1
ATOM 797 C CA . ARG A 1 101 ? -13.845 -1.991 22.510 1.00 84.31 101 ARG A CA 1
ATOM 798 C C . ARG A 1 101 ? -15.327 -2.325 22.394 1.00 84.31 101 ARG A C 1
ATOM 800 O O . ARG A 1 101 ? -16.042 -2.163 23.381 1.00 84.31 101 ARG A O 1
ATOM 807 N N . ASP A 1 102 ? -15.750 -2.900 21.273 1.00 81.75 102 ASP A N 1
ATOM 808 C CA . ASP A 1 102 ? -17.131 -3.353 21.066 1.00 81.75 102 ASP A CA 1
ATOM 809 C C . ASP A 1 102 ? -17.550 -4.407 22.100 1.00 81.75 102 ASP A C 1
ATOM 811 O O . ASP A 1 102 ? -18.652 -4.360 22.649 1.00 81.75 102 ASP A O 1
ATOM 815 N N . ARG A 1 103 ? -16.647 -5.338 22.439 1.00 80.88 103 ARG A N 1
ATOM 816 C CA . ARG A 1 103 ? -16.889 -6.354 23.479 1.00 80.88 103 ARG A CA 1
ATOM 817 C C . ARG A 1 103 ? -17.016 -5.767 24.886 1.00 80.88 103 ARG A C 1
ATOM 819 O O . ARG A 1 103 ? -17.727 -6.342 25.706 1.00 80.88 103 ARG A O 1
ATOM 826 N N . LYS A 1 104 ? -16.326 -4.660 25.182 1.00 79.44 104 LYS A N 1
ATOM 827 C CA . LYS A 1 104 ? -16.403 -3.974 26.484 1.00 79.44 104 LYS A CA 1
ATOM 828 C C . LYS A 1 104 ? -17.618 -3.052 26.596 1.00 79.44 104 LYS A C 1
ATOM 830 O O . LYS A 1 104 ? -18.147 -2.936 27.688 1.00 79.44 104 LYS A O 1
ATOM 835 N N . GLY A 1 105 ? -18.058 -2.434 25.497 1.00 70.25 105 GLY A N 1
ATOM 836 C CA . GLY A 1 105 ? -19.235 -1.554 25.467 1.00 70.25 105 GLY 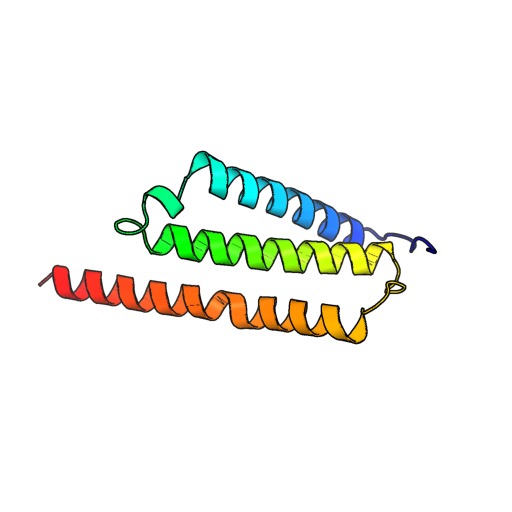A CA 1
ATOM 837 C C . GLY A 1 105 ? -20.587 -2.280 25.422 1.00 70.25 105 GLY A C 1
ATOM 838 O O . GLY A 1 105 ? -21.620 -1.647 25.593 1.00 70.25 105 GLY A O 1
ATOM 839 N N . ARG A 1 106 ? -20.594 -3.600 25.190 1.00 59.31 106 ARG A N 1
ATOM 840 C CA . ARG A 1 106 ? -21.789 -4.466 25.249 1.00 59.31 106 ARG A CA 1
ATOM 841 C C . ARG A 1 106 ? -22.065 -5.075 26.636 1.00 59.31 106 ARG A C 1
ATOM 843 O O . ARG A 1 106 ? -22.889 -5.983 26.730 1.00 59.31 106 ARG A O 1
ATOM 850 N N . LYS A 1 107 ? -21.376 -4.621 27.684 1.00 45.16 107 LYS A N 1
ATOM 851 C CA . LYS A 1 107 ? -21.642 -4.974 29.087 1.00 45.16 107 LYS A CA 1
ATOM 852 C C . LYS A 1 107 ? -22.134 -3.749 29.836 1.00 45.16 107 LYS A C 1
ATOM 854 O O . LYS A 1 107 ? -22.995 -3.946 30.715 1.00 45.16 107 LYS A O 1
#

InterPro domains:
  IPR056964 Putative phage holin 2 [PF23778] (11-104)

Sequence (107 aa):
MTLAPIDLGDAAAIVVTVEMIIFTTLYAWRSKPWKSWPHNRVGVVFLGLCVTFTVFLVQLSITYITDSAYPWREIIRPIAYWLGAVGLAPMIAILLIEQNRDRKGRK

Organism: NCBI:txid1517702